Protein AF-A0A6J4KHA7-F1 (afdb_monomer_lite)

pLDDT: mean 95.87, std 5.11, range [76.81, 98.56]

Secondary structure (DSSP, 8-state):
---SS-GGG---------TTS-HHHHHHHHHHHH-

Foldseek 3Di:
DDDPDDPVPDDDDADDDDPPPCRPVVVVVCVVVVD

Structure (mmCIF, N/CA/C/O backbone):
data_AF-A0A6J4KHA7-F1
#
_entry.id   AF-A0A6J4KHA7-F1
#
loop_
_atom_site.group_PDB
_atom_site.id
_atom_site.type_symbol
_atom_site.label_atom_id
_atom_site.label_alt_id
_atom_site.label_comp_id
_atom_site.label_asym_id
_atom_site.label_entity_id
_atom_site.label_seq_id
_atom_site.pdbx_PDB_ins_code
_atom_site.Cartn_x
_atom_site.Cartn_y
_atom_site.Cartn_z
_atom_site.occupancy
_atom_site.B_iso_or_equiv
_atom_site.auth_seq_id
_atom_site.auth_comp_id
_atom_site.auth_asym_id
_atom_site.auth_atom_id
_atom_site.pdbx_PDB_model_num
ATOM 1 N N . MET A 1 1 ? -8.283 -10.867 25.299 1.00 76.81 1 MET A N 1
ATOM 2 C CA . MET A 1 1 ? -8.229 -9.463 24.832 1.00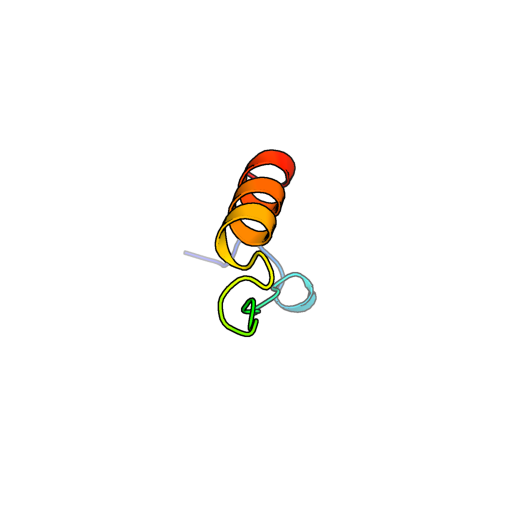 76.81 1 MET A CA 1
ATOM 3 C C . MET A 1 1 ? -9.329 -9.281 23.794 1.00 76.81 1 MET A C 1
ATOM 5 O O . MET A 1 1 ? -9.415 -10.119 22.904 1.00 76.81 1 MET A O 1
ATOM 9 N N . ALA A 1 2 ? -10.211 -8.289 23.941 1.00 88.00 2 ALA A N 1
ATOM 10 C CA . ALA A 1 2 ? -11.268 -8.025 22.958 1.00 88.00 2 ALA A CA 1
ATOM 11 C C . ALA A 1 2 ? -10.699 -7.268 21.744 1.00 88.00 2 ALA A C 1
ATOM 13 O O . ALA A 1 2 ? -9.702 -6.556 21.868 1.00 88.00 2 ALA A O 1
ATOM 14 N N . ARG A 1 3 ? -11.313 -7.431 20.568 1.00 90.31 3 ARG A N 1
ATOM 15 C CA . ARG A 1 3 ? -10.870 -6.765 19.336 1.00 90.31 3 ARG A CA 1
ATOM 16 C C . ARG A 1 3 ? -11.130 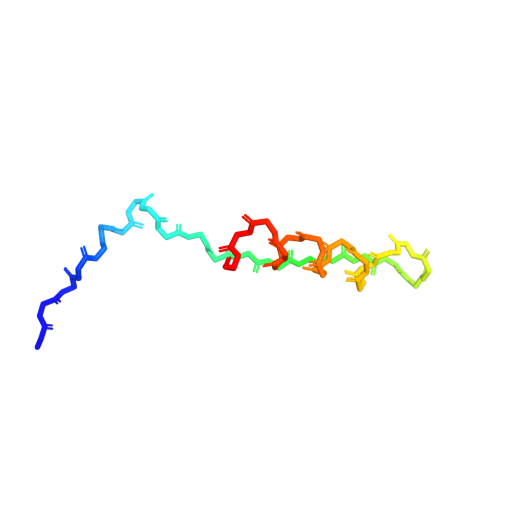-5.259 19.424 1.00 90.31 3 ARG A C 1
ATOM 18 O O . ARG A 1 3 ? -12.253 -4.857 19.703 1.00 90.31 3 ARG A O 1
ATOM 25 N N . THR A 1 4 ? -10.117 -4.438 19.156 1.00 95.38 4 THR A N 1
ATOM 26 C CA . THR A 1 4 ? -10.230 -2.966 19.167 1.00 95.38 4 THR A CA 1
ATOM 27 C C . THR A 1 4 ? -10.852 -2.407 17.889 1.00 95.38 4 THR A C 1
ATOM 29 O O . THR A 1 4 ? -11.499 -1.364 17.915 1.00 95.38 4 THR A O 1
ATOM 32 N N . THR A 1 5 ? -10.685 -3.101 16.763 1.00 95.31 5 THR A N 1
ATOM 33 C CA . THR A 1 5 ? -11.159 -2.647 15.452 1.00 95.31 5 THR A CA 1
ATOM 34 C C . THR A 1 5 ? -12.364 -3.486 14.988 1.00 95.31 5 THR A C 1
ATOM 36 O O . THR A 1 5 ? -12.278 -4.720 15.002 1.00 95.31 5 THR A O 1
ATOM 39 N N . PRO A 1 6 ? -13.484 -2.873 14.550 1.00 96.88 6 PRO A N 1
ATOM 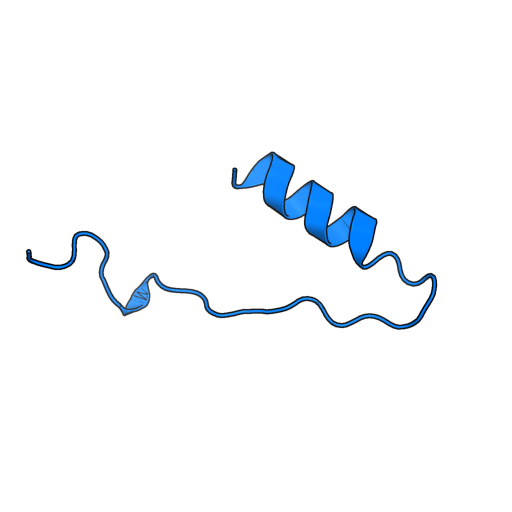40 C CA . PRO A 1 6 ? -14.637 -3.583 13.972 1.00 96.88 6 PRO A CA 1
ATOM 41 C C . PRO A 1 6 ? -14.312 -4.317 12.657 1.00 96.88 6 PRO A C 1
ATOM 43 O O . PRO A 1 6 ? -13.356 -3.955 11.971 1.00 96.88 6 PRO A O 1
ATOM 46 N N . ILE A 1 7 ? -15.038 -5.388 12.311 1.00 96.25 7 ILE A N 1
ATOM 47 C CA . ILE A 1 7 ? -14.682 -6.303 11.195 1.00 96.25 7 ILE A CA 1
ATOM 48 C C . ILE A 1 7 ? -14.947 -5.717 9.825 1.00 96.25 7 ILE A C 1
ATOM 50 O O . ILE A 1 7 ? -14.129 -5.867 8.922 1.00 96.25 7 ILE A O 1
ATOM 54 N N . GLU A 1 8 ? -15.985 -4.909 9.730 1.00 97.56 8 GLU A N 1
ATOM 55 C CA . GLU A 1 8 ? -16.344 -4.095 8.584 1.00 97.56 8 GLU A CA 1
ATOM 56 C C . GLU A 1 8 ? -15.253 -3.086 8.180 1.00 97.56 8 GLU A C 1
ATOM 58 O O . GLU A 1 8 ? -15.272 -2.581 7.055 1.00 97.56 8 GLU A O 1
ATOM 63 N N . ARG A 1 9 ? -14.269 -2.810 9.053 1.00 96.31 9 ARG A N 1
ATOM 64 C CA . ARG A 1 9 ? -13.136 -1.911 8.769 1.00 96.31 9 ARG A CA 1
ATOM 65 C C . ARG A 1 9 ? -11.863 -2.619 8.303 1.00 96.31 9 ARG A C 1
ATOM 67 O O . ARG A 1 9 ? -10.939 -1.944 7.864 1.00 96.31 9 ARG A O 1
ATOM 74 N N . TYR A 1 10 ? -11.794 -3.949 8.353 1.00 96.50 10 TYR A N 1
ATOM 75 C CA . TYR A 1 10 ? -10.617 -4.675 7.867 1.00 96.50 10 TYR A CA 1
ATOM 76 C C . TYR A 1 10 ? -10.591 -4.684 6.340 1.00 96.50 10 TYR A C 1
ATOM 78 O O . TYR A 1 10 ? -11.628 -4.819 5.686 1.00 96.50 10 TYR A O 1
ATOM 86 N N . ARG A 1 11 ? -9.399 -4.555 5.759 1.00 97.06 11 ARG A N 1
ATOM 87 C CA . ARG A 1 11 ? -9.174 -4.661 4.316 1.00 97.06 11 ARG A CA 1
ATOM 88 C C . ARG A 1 11 ? -8.002 -5.603 4.088 1.00 97.06 11 ARG A C 1
AT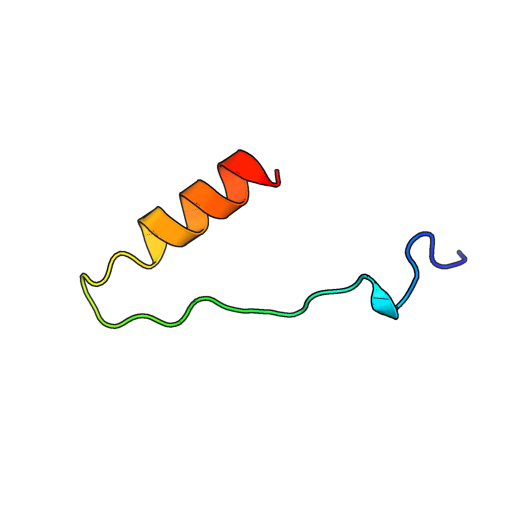OM 90 O O . ARG A 1 11 ? -6.853 -5.217 4.252 1.00 97.06 11 ARG A O 1
ATOM 97 N N . ASN A 1 12 ? -8.312 -6.842 3.727 1.00 97.44 12 ASN A N 1
ATOM 98 C CA . ASN A 1 12 ? -7.309 -7.819 3.319 1.00 97.44 12 ASN A CA 1
ATOM 99 C C . ASN A 1 12 ? -7.123 -7.675 1.807 1.00 97.44 12 ASN A C 1
ATOM 101 O O . ASN A 1 12 ? -8.041 -7.991 1.052 1.00 97.44 12 ASN A O 1
ATOM 105 N N . PHE A 1 13 ? -5.977 -7.156 1.368 1.00 97.25 13 PHE A N 1
ATOM 106 C CA . PHE A 1 13 ? -5.703 -6.919 -0.049 1.00 97.25 13 PHE A CA 1
ATOM 107 C C . PHE A 1 13 ? -4.237 -7.186 -0.394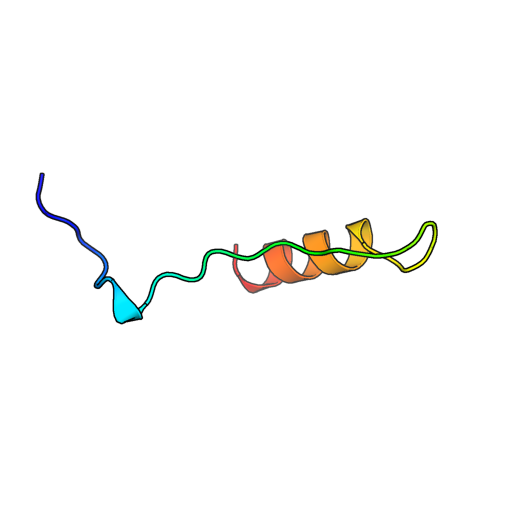 1.00 97.25 13 PHE A C 1
ATOM 109 O O . PHE A 1 13 ? -3.378 -7.268 0.481 1.00 97.25 13 PHE A O 1
ATOM 116 N N . GLY A 1 14 ? -3.965 -7.316 -1.691 1.00 97.19 14 GLY A N 1
ATOM 117 C CA . GLY A 1 14 ? -2.619 -7.444 -2.232 1.00 97.19 14 GLY A CA 1
ATOM 118 C C . GLY A 1 14 ? -2.490 -6.690 -3.549 1.00 97.19 14 GLY A C 1
ATOM 119 O O . GLY A 1 14 ? -3.474 -6.489 -4.259 1.00 97.19 14 GLY A O 1
ATOM 120 N N . ILE A 1 15 ? -1.265 -6.275 -3.870 1.00 97.88 15 ILE A N 1
ATOM 121 C CA . ILE A 1 15 ? -0.943 -5.616 -5.137 1.00 97.88 15 ILE A CA 1
ATOM 122 C C . ILE A 1 15 ? -0.372 -6.660 -6.096 1.00 97.88 15 ILE A C 1
ATOM 124 O O . ILE A 1 15 ? 0.696 -7.233 -5.853 1.00 97.88 15 ILE A O 1
ATOM 128 N N . MET A 1 16 ? -1.088 -6.904 -7.191 1.00 98.19 16 MET A N 1
ATOM 129 C CA . MET A 1 16 ? -0.636 -7.735 -8.304 1.00 98.19 16 MET A CA 1
ATOM 130 C C . MET A 1 16 ? -0.278 -6.833 -9.479 1.00 98.19 16 MET A C 1
ATOM 132 O O . MET A 1 16 ? -1.073 -5.986 -9.872 1.00 98.19 16 MET A O 1
ATOM 136 N N . ALA A 1 17 ? 0.917 -7.012 -10.031 1.00 98.06 17 ALA A N 1
ATOM 137 C CA . ALA A 1 17 ? 1.353 -6.295 -11.219 1.00 98.06 17 ALA A CA 1
ATOM 138 C C . ALA A 1 17 ? 2.296 -7.182 -12.038 1.00 98.06 17 ALA A C 1
ATOM 140 O O . ALA A 1 17 ? 2.951 -8.068 -11.481 1.00 98.06 17 ALA A O 1
ATOM 141 N N . HIS A 1 18 ? 2.358 -6.930 -13.346 1.00 98.50 18 HIS A N 1
ATOM 142 C CA . HIS A 1 18 ? 3.361 -7.520 -14.230 1.00 98.50 18 HIS A CA 1
ATOM 143 C C . HIS A 1 18 ? 4.774 -7.012 -13.881 1.00 98.50 18 HIS A C 1
ATOM 145 O O . HIS A 1 18 ? 4.916 -6.037 -13.133 1.00 98.50 18 HIS A O 1
ATOM 151 N N . ILE A 1 19 ? 5.817 -7.660 -14.417 1.00 97.75 19 ILE A N 1
ATOM 152 C CA . ILE A 1 19 ? 7.183 -7.136 -14.292 1.00 97.75 19 ILE A CA 1
ATOM 153 C C . ILE A 1 19 ? 7.240 -5.723 -14.889 1.00 97.75 19 ILE A C 1
ATOM 155 O O . ILE A 1 19 ? 6.537 -5.422 -15.852 1.00 97.75 19 ILE A O 1
ATOM 159 N N . ASP A 1 20 ? 7.986 -4.839 -14.232 1.00 96.75 20 ASP A N 1
ATOM 160 C CA . ASP A 1 20 ? 8.142 -3.420 -14.580 1.00 96.75 20 ASP A CA 1
ATOM 161 C C . ASP A 1 20 ? 6.859 -2.560 -14.574 1.00 96.75 20 ASP A C 1
ATOM 163 O O . ASP A 1 20 ? 6.900 -1.381 -14.908 1.00 96.75 20 ASP A O 1
ATOM 167 N N . ALA A 1 21 ? 5.727 -3.076 -14.075 1.00 98.50 21 ALA A N 1
ATOM 168 C CA . ALA A 1 21 ? 4.485 -2.306 -13.901 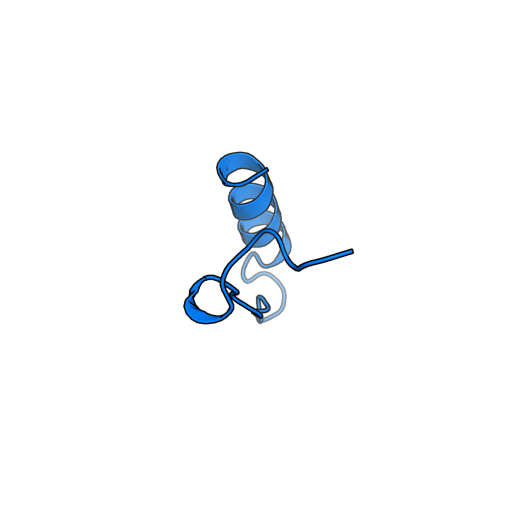1.00 98.50 21 ALA A CA 1
ATOM 169 C C . ALA A 1 21 ? 4.420 -1.505 -12.580 1.00 98.50 21 ALA A C 1
ATOM 171 O O . ALA A 1 21 ? 3.364 -1.003 -12.199 1.00 98.50 21 ALA A O 1
ATOM 172 N N . GLY A 1 22 ? 5.532 -1.407 -11.845 1.00 98.19 22 GLY A N 1
ATOM 173 C CA . GLY A 1 22 ? 5.629 -0.545 -10.662 1.00 98.19 22 GLY A CA 1
ATOM 174 C C . GLY A 1 22 ? 5.066 -1.113 -9.351 1.00 98.19 22 GLY A C 1
ATOM 175 O O . GLY A 1 22 ? 4.779 -0.335 -8.445 1.00 98.19 22 GLY A O 1
ATOM 176 N N . LYS A 1 23 ? 4.949 -2.445 -9.187 1.00 98.56 23 LYS A N 1
ATOM 177 C CA . LYS A 1 23 ? 4.446 -3.078 -7.940 1.00 98.56 23 LYS A CA 1
ATOM 178 C C . LYS A 1 23 ? 5.126 -2.540 -6.674 1.00 98.56 23 LYS A C 1
ATOM 180 O O . LYS A 1 23 ? 4.443 -2.248 -5.690 1.00 98.56 23 LYS A O 1
ATOM 185 N N . THR A 1 24 ? 6.453 -2.418 -6.694 1.00 98.19 24 THR A N 1
ATOM 186 C CA . THR A 1 24 ? 7.248 -1.952 -5.548 1.00 98.19 24 THR A CA 1
ATOM 187 C C . THR A 1 24 ? 6.939 -0.493 -5.231 1.00 98.19 24 THR A C 1
ATOM 189 O O . THR A 1 24 ? 6.509 -0.200 -4.122 1.00 98.19 24 THR A O 1
ATOM 192 N N . THR A 1 25 ? 7.018 0.394 -6.227 1.00 98.56 25 THR A N 1
ATOM 193 C CA . THR A 1 25 ? 6.739 1.828 -6.057 1.00 98.56 25 THR A CA 1
ATOM 194 C C . THR A 1 25 ? 5.320 2.087 -5.552 1.00 98.56 25 THR A C 1
ATOM 196 O O . THR A 1 25 ? 5.125 2.909 -4.660 1.00 98.56 25 THR A O 1
ATOM 199 N N . THR A 1 26 ? 4.313 1.377 -6.074 1.00 98.31 26 THR A N 1
ATOM 200 C CA . THR A 1 26 ? 2.934 1.510 -5.580 1.00 98.31 26 THR A CA 1
ATOM 201 C C . THR A 1 26 ? 2.812 1.040 -4.132 1.00 98.31 26 THR A C 1
ATOM 203 O O . THR A 1 26 ? 2.184 1.723 -3.326 1.00 98.31 26 THR A O 1
ATOM 206 N N . SER A 1 27 ? 3.438 -0.089 -3.781 1.00 98.19 27 SER A N 1
ATOM 207 C CA . SER A 1 27 ? 3.431 -0.608 -2.406 1.00 98.19 27 SER A CA 1
ATOM 208 C C . SER A 1 27 ? 4.081 0.381 -1.434 1.00 98.19 27 SER A C 1
ATOM 210 O O . SER A 1 27 ? 3.500 0.695 -0.400 1.00 98.19 27 SER A O 1
ATOM 212 N N . GLU A 1 28 ? 5.242 0.931 -1.791 1.00 98.50 28 GLU A N 1
ATOM 213 C CA . GLU A 1 28 ? 5.969 1.918 -0.985 1.00 98.50 28 GLU A CA 1
ATOM 214 C C . GLU A 1 28 ? 5.162 3.198 -0.771 1.00 98.50 28 GLU A C 1
ATOM 216 O O . GLU A 1 28 ? 5.117 3.719 0.339 1.00 98.50 28 GLU A O 1
ATOM 221 N N . ARG A 1 29 ? 4.473 3.696 -1.806 1.00 98.38 29 ARG A N 1
ATOM 222 C CA . ARG A 1 29 ? 3.609 4.877 -1.671 1.00 98.38 29 ARG A CA 1
ATOM 223 C C . ARG A 1 29 ? 2.431 4.620 -0.743 1.00 98.38 29 ARG A C 1
ATOM 225 O O . ARG A 1 29 ? 2.136 5.481 0.077 1.00 98.38 29 ARG A O 1
ATOM 232 N N . ILE A 1 30 ? 1.784 3.457 -0.835 1.00 97.88 30 ILE A N 1
ATOM 233 C CA . ILE A 1 30 ? 0.708 3.095 0.099 1.00 97.88 30 ILE A CA 1
ATOM 234 C C . ILE A 1 30 ? 1.246 3.099 1.529 1.00 97.88 30 ILE A C 1
ATOM 236 O O . ILE A 1 30 ? 0.689 3.794 2.370 1.00 97.88 30 ILE A O 1
ATOM 240 N N . LEU A 1 31 ? 2.368 2.419 1.780 1.00 97.50 31 LEU A N 1
ATOM 241 C CA . LEU A 1 31 ? 2.989 2.390 3.106 1.00 97.50 31 LEU A CA 1
ATOM 242 C C . LEU A 1 31 ? 3.399 3.785 3.597 1.00 97.50 31 LEU A C 1
ATOM 244 O O . LEU A 1 31 ? 3.243 4.067 4.774 1.00 97.50 31 LEU A O 1
ATOM 248 N N . PHE A 1 32 ? 3.866 4.673 2.718 1.00 98.12 32 PHE A N 1
ATOM 249 C CA . PHE A 1 32 ? 4.199 6.052 3.081 1.00 98.12 32 PHE A CA 1
ATOM 250 C C . PHE A 1 32 ? 2.974 6.876 3.510 1.00 98.12 32 PHE A C 1
ATOM 252 O O . PHE A 1 32 ? 3.082 7.701 4.409 1.00 98.12 32 PHE A O 1
ATOM 259 N N . TYR A 1 33 ? 1.819 6.688 2.863 1.00 98.19 33 TYR A N 1
ATOM 260 C CA . TYR A 1 33 ? 0.610 7.466 3.165 1.00 98.19 33 TYR A CA 1
ATOM 261 C C . TYR A 1 33 ? -0.244 6.876 4.288 1.00 98.19 33 TYR A C 1
ATOM 263 O O . TYR A 1 33 ? -0.998 7.613 4.920 1.00 98.19 33 TYR A O 1
ATOM 271 N N . THR A 1 34 ? -0.194 5.559 4.489 1.00 95.62 34 THR A N 1
ATOM 272 C CA . THR A 1 34 ? -1.029 4.863 5.481 1.00 95.62 34 THR A CA 1
ATOM 273 C C . THR A 1 34 ? -0.251 4.357 6.692 1.00 95.62 34 THR A C 1
ATOM 275 O O . THR A 1 34 ? -0.879 3.817 7.601 1.00 95.62 34 THR A O 1
ATOM 278 N N . GLY A 1 35 ? 1.083 4.435 6.653 1.00 77.25 35 GLY A N 1
ATOM 279 C CA . GLY A 1 35 ? 1.993 4.038 7.730 1.00 77.25 35 GLY A CA 1
ATOM 280 C C . GLY A 1 35 ? 2.081 5.069 8.841 1.00 77.25 35 GLY A C 1
ATOM 281 O O . GLY A 1 35 ? 2.061 6.279 8.529 1.00 77.25 35 GLY A O 1
#

Organism: NCBI:txid271060

Radius of gyration: 13.86 Å; chains: 1; bounding box: 24×17×39 Å

InterPro domains:
  IPR000795 Translational (tr)-type GTP-binding domain [PF00009] (8-35)
  IPR027417 P-loop containing nucleoside triphosphate hydrolase [G3DSA:3.40.50.300] (18-35)
  IPR027417 P-loop containing nucleoside triphosphate hydrolase [SSF52540] (6-35)

Sequence (35 aa):
MARTTPIERYRNFGIMAHIDAGKTTTSERILFYTG